Protein AF-I1CI22-F1 (afdb_monomer)

Mean predicted aligned error: 8.93 Å

InterPro domains:
  IPR000535 Major sperm protein (MSP) domain [PF00635] (3-94)
  IPR000535 Major sperm protein (MSP) domain [PS50202] (2-108)
  IPR008962 PapD-like superfamily [SSF49354] (3-97)
  IPR013783 Immunoglobulin-like fold [G3DSA:2.60.40.10] (1-105)
  IPR016763 Vesicle-associated membrane-protein-associated protein [PTHR10809] (5-94)

Sequence (108 aa):
MSVVIEPSEELLFHSPFTRLSKESLFVKNPNDHPIIFKVKTTAPKQYCVKPNAVILQPFKEEPAEDYKCKDKFLVQTAAFNNSLEQQDISSMWSFIEKSDRQSFCGCS

Radius of gyration: 17.4 Å; Cα contacts (8 Å, |Δi|>4): 126; chains: 1; bounding box: 34×31×53 Å

Nearest PDB structures (foldseek):
  6tqr-assembly4_D  TM=8.874E-01  e=1.169E-06  Homo sapiens
  1z9l-assem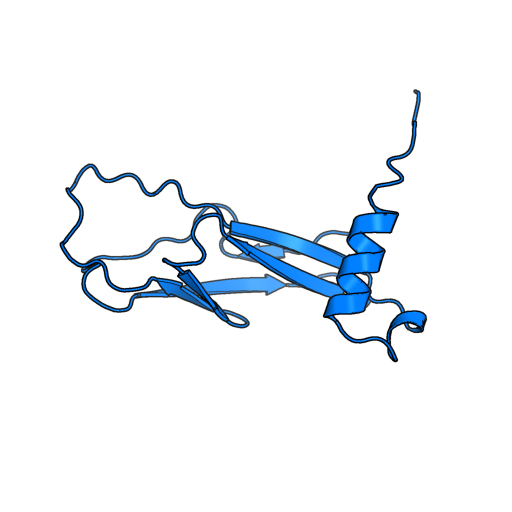bly1_A  TM=8.299E-01  e=1.607E-06  Rattus norvegicus
  2cri-assembly1_A  TM=8.459E-01  e=3.240E-06  Mus musculus
  6tqu-assembly2_B  TM=7.024E-01  e=1.899E-03  Homo sapiens
  7z4b-assembly1_DW  TM=5.643E-01  e=5.833E+00  Escherichia phage vB_EcoP_SU10

pLDDT: mean 78.14, std 14.58, range [27.53, 89.75]

Foldseek 3Di:
DDWDKPVPPDFDWDDPLQDKTKTFIDTGDPDPADKDKDKDKPCCVQWDDDVGMIIGDRDPDGDDPPDDDPMDIDIDMDTDDPVCVVPDPVVVVVVVVVVVVPDDPDDD

Se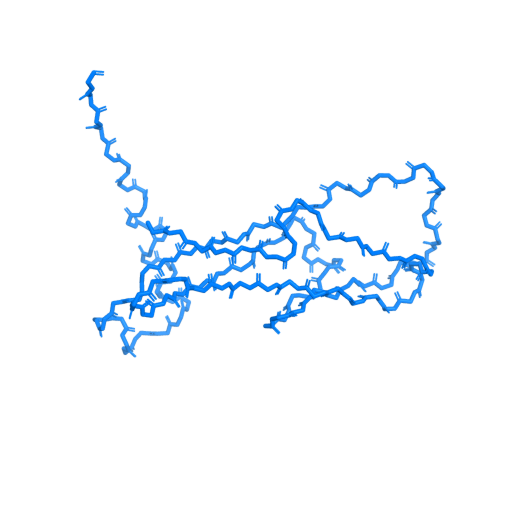condary structure (DSSP, 8-state):
---EEESSS---PPSPTTS-EEE--EEE--SSS-EEEEEEES-TTTEEEETTEEEEPPPSSPPPTT------EEEEEEE--GGGTTS-HHHHHHHHHHHTT-------

Structure (mmCIF, N/CA/C/O backbone):
data_AF-I1CI22-F1
#
_entry.id   AF-I1CI22-F1
#
loop_
_atom_site.group_PDB
_atom_site.id
_atom_site.type_symbol
_atom_site.label_atom_id
_atom_site.label_alt_id
_atom_site.label_comp_id
_atom_site.label_asym_id
_atom_site.label_entity_id
_atom_site.label_seq_id
_atom_site.pdbx_PDB_ins_code
_atom_site.Cartn_x
_atom_site.Cartn_y
_atom_site.Cartn_z
_atom_site.occupancy
_atom_site.B_iso_or_equiv
_atom_site.auth_seq_id
_atom_site.auth_comp_id
_atom_site.auth_asym_id
_atom_site.auth_atom_id
_atom_site.pdbx_PDB_model_num
ATOM 1 N N . MET A 1 1 ? -6.371 -3.269 17.067 1.00 59.38 1 MET A N 1
ATOM 2 C CA . MET A 1 1 ? -7.279 -3.062 15.917 1.00 59.38 1 MET A CA 1
ATOM 3 C C . MET A 1 1 ? -6.556 -3.540 14.678 1.00 59.38 1 MET A C 1
ATOM 5 O O . MET A 1 1 ? -5.417 -3.132 14.489 1.00 59.38 1 MET A O 1
ATOM 9 N N . SER A 1 2 ? -7.158 -4.420 13.886 1.00 71.19 2 SER A N 1
ATOM 10 C CA . SER A 1 2 ? -6.536 -4.956 12.671 1.00 71.19 2 SER A CA 1
ATOM 11 C C . SER A 1 2 ? -7.479 -4.793 11.481 1.00 71.19 2 SER A C 1
ATOM 13 O O . SER A 1 2 ? -8.701 -4.882 11.622 1.00 71.19 2 SER A O 1
ATOM 15 N N . VAL A 1 3 ? -6.898 -4.498 10.318 1.00 85.56 3 VAL A N 1
ATOM 16 C CA . VAL A 1 3 ? -7.573 -4.521 9.015 1.00 85.56 3 VAL A CA 1
ATOM 17 C C . VAL A 1 3 ? -7.171 -5.769 8.259 1.00 85.56 3 VAL A C 1
ATOM 19 O O . VAL A 1 3 ? -6.089 -6.310 8.481 1.00 85.56 3 VAL A O 1
ATOM 22 N N . VAL A 1 4 ? -8.029 -6.201 7.345 1.00 89.19 4 VAL A N 1
ATOM 23 C CA . VAL A 1 4 ? -7.706 -7.270 6.402 1.00 89.19 4 VAL A CA 1
ATOM 24 C C . VAL A 1 4 ? -7.246 -6.621 5.102 1.00 89.19 4 VAL A C 1
ATOM 26 O O . VAL A 1 4 ? -7.910 -5.713 4.600 1.00 89.19 4 VAL A O 1
ATOM 29 N N . ILE A 1 5 ? -6.096 -7.048 4.586 1.00 88.12 5 ILE A N 1
ATOM 30 C CA . ILE A 1 5 ? -5.503 -6.531 3.350 1.00 88.12 5 ILE A CA 1
ATOM 31 C C . ILE A 1 5 ? -5.477 -7.666 2.335 1.00 88.12 5 ILE A C 1
ATOM 33 O O . ILE A 1 5 ? -5.004 -8.753 2.658 1.00 88.12 5 ILE A O 1
ATOM 37 N N . GLU A 1 6 ? -5.961 -7.408 1.124 1.00 87.00 6 GLU A N 1
ATOM 38 C CA . GLU A 1 6 ? -5.937 -8.375 0.026 1.00 87.00 6 GLU A CA 1
ATOM 39 C C . GLU A 1 6 ? -5.352 -7.732 -1.242 1.00 87.00 6 GLU A C 1
ATOM 41 O O . GLU A 1 6 ? -5.855 -6.687 -1.669 1.00 87.00 6 GLU A O 1
ATOM 46 N N . PRO A 1 7 ? -4.316 -8.327 -1.862 1.00 87.25 7 PRO A N 1
ATOM 47 C CA . PRO A 1 7 ? -3.555 -9.500 -1.405 1.00 87.25 7 PRO A CA 1
ATOM 48 C C . PRO A 1 7 ? -2.700 -9.207 -0.155 1.00 87.25 7 PRO A C 1
ATOM 50 O O . PRO A 1 7 ? -2.186 -8.101 0.010 1.00 87.25 7 PRO A O 1
ATOM 53 N N . SER A 1 8 ? -2.555 -10.196 0.735 1.00 81.94 8 SER A N 1
ATOM 54 C CA . SER A 1 8 ? -1.834 -10.048 2.012 1.00 81.94 8 SER A CA 1
ATOM 55 C C . SER A 1 8 ? -0.324 -10.276 1.915 1.00 81.94 8 SER A C 1
ATOM 57 O O . SER A 1 8 ? 0.407 -9.845 2.804 1.00 81.94 8 SER A O 1
ATOM 59 N N . GLU A 1 9 ? 0.138 -10.968 0.870 1.00 82.06 9 GLU A N 1
ATOM 60 C CA . GLU A 1 9 ? 1.548 -11.345 0.699 1.00 82.06 9 GLU A CA 1
ATOM 61 C C . GLU A 1 9 ? 2.266 -10.429 -0.296 1.00 82.06 9 GLU 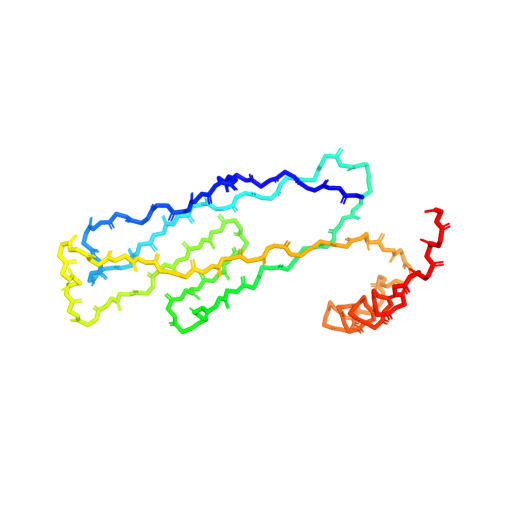A C 1
ATOM 63 O O . GLU A 1 9 ? 3.214 -9.735 0.074 1.00 82.06 9 GLU A O 1
ATOM 68 N N . GLU A 1 10 ? 1.796 -10.381 -1.546 1.00 83.94 10 GLU A N 1
ATOM 69 C CA . GLU A 1 10 ? 2.444 -9.628 -2.620 1.00 83.94 10 GLU A CA 1
ATOM 70 C C . GLU A 1 10 ? 1.454 -9.091 -3.664 1.00 83.94 10 GLU A C 1
ATOM 72 O O . GLU A 1 10 ? 0.383 -9.651 -3.888 1.00 83.94 10 GLU A O 1
ATOM 77 N N . LEU A 1 11 ? 1.832 -7.983 -4.309 1.00 86.38 11 LEU A N 1
ATOM 78 C CA . LEU A 1 11 ? 1.137 -7.417 -5.467 1.00 86.38 11 LEU A CA 1
ATOM 79 C C . LEU A 1 11 ? 1.917 -7.790 -6.729 1.00 86.38 11 LEU A C 1
ATOM 81 O O . LEU A 1 11 ? 3.052 -7.343 -6.911 1.00 86.38 11 LEU A O 1
ATOM 85 N N . LEU A 1 12 ? 1.304 -8.596 -7.594 1.00 85.81 12 LEU A N 1
ATOM 86 C CA . LEU A 1 12 ? 1.938 -9.123 -8.799 1.00 85.81 12 LEU A CA 1
ATOM 87 C C . LEU A 1 12 ? 1.608 -8.255 -10.010 1.00 85.81 12 LEU A C 1
ATOM 89 O O . LEU A 1 12 ? 0.488 -8.261 -10.507 1.00 85.81 12 LEU A O 1
ATOM 93 N N . PHE A 1 13 ? 2.606 -7.538 -10.518 1.00 85.19 13 PHE A N 1
ATOM 94 C CA . PHE A 1 13 ? 2.485 -6.794 -11.767 1.00 85.19 13 PHE A CA 1
ATOM 95 C C . PHE A 1 13 ? 2.977 -7.652 -12.929 1.00 85.19 13 PHE A C 1
ATOM 97 O O . PHE A 1 13 ? 4.080 -8.196 -12.887 1.00 85.19 13 PHE A O 1
ATOM 104 N N . HIS A 1 14 ? 2.172 -7.736 -13.983 1.00 82.31 14 HIS A N 1
ATOM 105 C CA . HIS A 1 14 ? 2.492 -8.523 -15.170 1.00 82.31 14 HIS A CA 1
ATOM 106 C C . HIS A 1 14 ? 3.164 -7.663 -16.246 1.00 82.31 14 HIS A C 1
ATOM 108 O O . HIS A 1 14 ? 2.846 -6.477 -16.396 1.00 82.31 14 HIS A O 1
ATOM 114 N N . SER A 1 15 ? 4.081 -8.275 -17.002 1.00 79.38 15 SER A N 1
ATOM 115 C CA . SER A 1 15 ? 4.691 -7.668 -18.184 1.00 79.38 15 SER A CA 1
ATOM 116 C C . SER A 1 15 ? 3.641 -7.460 -19.294 1.00 79.38 15 SER A C 1
ATOM 118 O O . SER A 1 15 ? 2.623 -8.161 -19.328 1.00 79.38 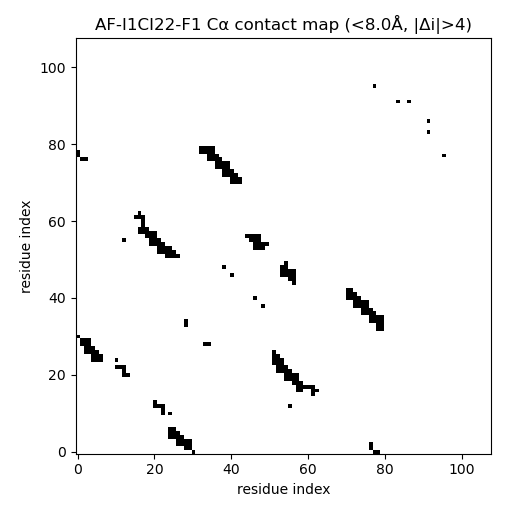15 SER A O 1
ATOM 120 N N . PRO A 1 16 ? 3.841 -6.496 -20.214 1.00 84.75 16 PRO A N 1
ATOM 121 C CA . PRO A 1 16 ? 5.023 -5.644 -20.379 1.00 84.75 16 PRO A CA 1
ATOM 122 C C . PRO A 1 16 ? 5.092 -4.478 -19.378 1.00 84.75 16 PRO A C 1
ATOM 124 O O . PRO A 1 16 ? 4.155 -3.689 -19.249 1.00 84.75 16 PRO A O 1
ATOM 127 N N . PHE A 1 17 ? 6.251 -4.306 -18.734 1.00 84.38 17 PHE A N 1
ATOM 128 C CA . PHE A 1 17 ? 6.498 -3.236 -17.747 1.00 84.38 17 PHE A CA 1
ATOM 129 C C . PHE A 1 17 ? 6.749 -1.857 -18.380 1.00 84.38 17 PHE A C 1
ATOM 131 O O . PHE A 1 17 ? 6.871 -0.845 -17.693 1.00 84.38 17 PHE A O 1
ATOM 138 N N . THR A 1 18 ? 6.794 -1.795 -19.708 1.00 85.50 18 THR A N 1
ATOM 139 C CA . THR A 1 18 ? 6.873 -0.558 -20.501 1.00 85.50 18 THR A CA 1
ATOM 140 C C . THR A 1 18 ? 5.509 0.116 -20.685 1.00 85.50 18 THR A C 1
ATOM 142 O O . THR A 1 18 ? 5.401 1.151 -21.344 1.00 85.50 18 THR A O 1
ATOM 145 N N . ARG A 1 19 ? 4.443 -0.450 -20.105 1.00 85.75 19 ARG A N 1
ATOM 146 C CA . ARG A 1 19 ? 3.088 0.110 -20.099 1.00 85.75 19 ARG A CA 1
ATOM 147 C C . ARG A 1 19 ? 2.599 0.309 -18.670 1.00 85.75 19 ARG A C 1
ATOM 149 O O . ARG A 1 19 ? 3.131 -0.262 -17.725 1.00 85.75 19 ARG A O 1
ATOM 156 N N . LEU A 1 20 ? 1.563 1.133 -18.525 1.00 85.38 20 LEU A N 1
ATOM 157 C CA . LEU A 1 20 ? 0.881 1.299 -17.246 1.00 85.38 20 LEU A CA 1
ATOM 158 C C . LEU A 1 20 ? 0.256 -0.035 -16.837 1.00 85.38 20 LEU A C 1
ATOM 160 O O . LEU A 1 20 ? -0.582 -0.570 -17.563 1.00 85.38 20 LEU A O 1
ATOM 164 N N . SER A 1 21 ? 0.646 -0.527 -15.666 1.00 88.00 21 SER A N 1
ATOM 165 C CA . SER A 1 21 ? 0.082 -1.732 -15.063 1.00 88.00 21 SER A CA 1
ATOM 166 C C . SER A 1 21 ? -0.651 -1.354 -13.781 1.00 88.00 21 SER A C 1
ATOM 168 O O . SER A 1 21 ? -0.230 -0.450 -13.053 1.00 88.00 21 SER A O 1
ATOM 170 N N . LYS A 1 22 ? -1.800 -1.978 -13.531 1.00 88.50 22 LYS A N 1
ATOM 171 C CA . LYS A 1 22 ? -2.675 -1.637 -12.409 1.00 88.50 22 LYS A CA 1
ATOM 172 C C . LYS A 1 22 ? -3.083 -2.909 -11.695 1.00 88.50 22 LYS A C 1
ATOM 174 O O . LYS A 1 22 ? -3.794 -3.720 -12.271 1.00 88.50 22 LYS A O 1
ATOM 179 N N . GLU A 1 23 ? -2.758 -2.960 -10.414 1.00 89.75 23 GLU A N 1
ATOM 180 C CA . GLU A 1 23 ? -3.182 -4.018 -9.509 1.00 89.75 23 GLU A CA 1
ATOM 181 C C . GLU A 1 23 ? -4.140 -3.468 -8.453 1.00 89.75 23 GLU A C 1
ATOM 183 O O . GLU A 1 23 ? -4.158 -2.268 -8.140 1.00 89.75 23 GLU A O 1
ATOM 188 N N . SER A 1 24 ? -4.985 -4.350 -7.926 1.00 87.88 24 SER A N 1
ATOM 189 C CA . SER A 1 24 ? -5.983 -3.987 -6.920 1.00 87.88 24 SER A CA 1
ATOM 190 C C . SER A 1 24 ? -5.467 -4.334 -5.530 1.00 87.88 24 SER A C 1
ATOM 192 O O . SER A 1 24 ? -5.047 -5.458 -5.283 1.00 87.88 24 SER A O 1
ATOM 194 N N . LEU A 1 25 ? -5.517 -3.356 -4.626 1.00 88.06 25 LEU A N 1
ATOM 195 C CA . LEU A 1 25 ? -5.205 -3.532 -3.211 1.00 88.06 25 LEU A CA 1
ATOM 196 C C . LEU A 1 25 ? -6.452 -3.167 -2.413 1.00 88.06 25 LEU A C 1
ATOM 198 O O . LEU A 1 25 ? -6.872 -2.006 -2.413 1.00 88.06 25 LEU A O 1
ATOM 202 N N . PHE A 1 26 ? -7.031 -4.150 -1.741 1.00 87.69 26 PHE A N 1
ATOM 203 C CA . PHE A 1 26 ? -8.229 -3.994 -0.934 1.00 87.69 26 PHE A CA 1
ATOM 204 C C . PHE A 1 26 ? -7.859 -3.895 0.539 1.00 87.69 26 PHE A C 1
ATOM 206 O O . PHE A 1 26 ? -7.074 -4.687 1.055 1.00 87.69 26 PHE A O 1
ATOM 213 N N . VAL A 1 27 ? -8.449 -2.917 1.224 1.00 87.12 27 VAL A N 1
ATOM 214 C CA . VAL A 1 27 ? -8.346 -2.761 2.676 1.00 87.12 27 VAL A CA 1
ATOM 215 C C . VAL A 1 27 ? -9.750 -2.885 3.242 1.00 87.12 27 VAL A C 1
ATOM 217 O O . VAL A 1 27 ? -10.605 -2.033 3.004 1.00 87.12 27 VAL A O 1
ATOM 220 N N . LYS A 1 28 ? -9.998 -3.962 3.982 1.00 89.06 28 LYS A N 1
ATOM 221 C CA . LYS A 1 28 ? -11.281 -4.248 4.615 1.00 89.06 28 LYS A CA 1
ATOM 222 C C . LYS A 1 28 ? -11.188 -3.960 6.107 1.00 89.06 28 LYS A C 1
ATOM 224 O O . LYS A 1 28 ? -10.311 -4.475 6.800 1.00 89.06 28 LYS A O 1
ATOM 229 N N . ASN A 1 29 ? -12.120 -3.150 6.599 1.00 88.62 29 ASN A N 1
ATOM 230 C CA . ASN A 1 29 ? -12.297 -2.897 8.022 1.00 88.62 2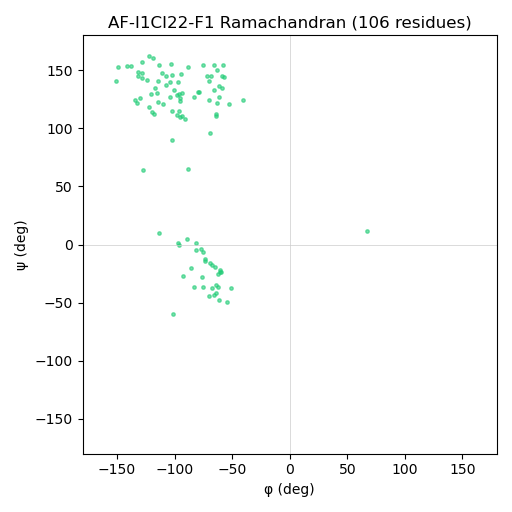9 ASN A CA 1
ATOM 231 C C . ASN A 1 29 ? -13.308 -3.905 8.602 1.00 88.62 29 ASN A C 1
ATOM 233 O O . ASN A 1 29 ? -14.492 -3.780 8.296 1.00 88.62 29 ASN A O 1
ATOM 237 N N . PRO A 1 30 ? -12.884 -4.898 9.405 1.00 88.44 30 PRO A N 1
ATOM 238 C CA . PRO A 1 30 ? -13.809 -5.807 10.082 1.00 88.44 30 PRO A CA 1
ATOM 239 C C . PRO A 1 30 ? -14.408 -5.217 11.370 1.00 88.44 30 PRO A C 1
ATOM 241 O O . PRO A 1 30 ? -15.220 -5.879 12.003 1.00 88.44 30 PRO A O 1
ATOM 244 N N . ASN A 1 31 ? -13.976 -4.026 11.796 1.00 85.38 31 ASN A N 1
ATOM 245 C CA . ASN A 1 31 ? -14.386 -3.416 13.060 1.00 85.38 31 ASN A CA 1
ATOM 246 C C . ASN A 1 31 ? -15.668 -2.582 12.880 1.00 85.38 31 ASN A C 1
ATOM 248 O O . ASN A 1 31 ? -15.887 -2.003 11.817 1.00 85.38 31 ASN A O 1
ATOM 252 N N . ASP A 1 32 ? -16.450 -2.435 13.953 1.00 85.69 32 ASP A N 1
ATOM 253 C CA . ASP A 1 32 ? -17.698 -1.647 13.963 1.00 85.69 32 ASP A CA 1
ATOM 254 C C . ASP A 1 32 ? -17.475 -0.126 13.949 1.00 85.69 32 ASP A C 1
ATOM 256 O O . ASP A 1 32 ? -18.403 0.656 13.737 1.00 85.69 32 ASP A O 1
ATOM 260 N N . HIS A 1 33 ? -16.239 0.313 14.183 1.00 84.00 33 HIS A N 1
ATOM 261 C CA . HIS A 1 33 ? -15.876 1.725 14.216 1.00 84.00 33 HIS A CA 1
ATOM 262 C C . HIS A 1 33 ? -15.168 2.153 12.929 1.00 84.00 33 HIS A C 1
ATOM 264 O O . HIS A 1 33 ? -14.394 1.369 12.363 1.00 84.00 33 HIS A O 1
ATOM 270 N N . PRO A 1 34 ? -15.381 3.404 12.474 1.00 84.62 34 PRO A N 1
ATOM 271 C CA . PRO A 1 34 ? -14.626 3.956 11.365 1.00 84.62 34 PRO A CA 1
ATOM 272 C C . PRO A 1 34 ? -13.129 3.945 11.679 1.00 84.62 34 PRO A C 1
ATOM 274 O O . PRO A 1 34 ? -12.689 4.145 12.814 1.00 84.62 34 PRO A O 1
ATOM 277 N N . ILE A 1 35 ? -12.336 3.711 10.643 1.00 85.50 35 ILE A N 1
ATOM 278 C CA . ILE A 1 35 ? -10.882 3.744 10.716 1.00 85.50 35 ILE A CA 1
ATOM 279 C C . ILE A 1 35 ? -10.351 4.646 9.618 1.00 85.50 35 ILE A C 1
ATOM 281 O O . ILE A 1 35 ? -10.979 4.825 8.573 1.00 85.50 35 ILE A O 1
ATOM 285 N N . ILE A 1 36 ? -9.148 5.149 9.834 1.00 85.69 36 ILE A N 1
ATOM 286 C CA . ILE A 1 36 ? -8.363 5.780 8.785 1.00 85.69 36 ILE A CA 1
ATOM 287 C C . ILE A 1 36 ? -7.214 4.859 8.406 1.00 85.69 36 ILE A C 1
ATOM 289 O O . ILE A 1 36 ? -6.641 4.171 9.255 1.00 85.69 36 ILE A O 1
ATOM 293 N N . PHE A 1 37 ? -6.862 4.856 7.126 1.00 86.00 37 PHE A N 1
ATOM 294 C CA . PHE A 1 37 ? -5.711 4.116 6.633 1.00 86.00 37 PHE A CA 1
ATOM 295 C C . PHE A 1 37 ? -4.846 4.990 5.727 1.00 86.00 37 PHE A C 1
ATOM 297 O O . PHE A 1 37 ? -5.332 5.897 5.050 1.00 86.00 37 PHE A O 1
ATOM 304 N N . LYS A 1 38 ? -3.542 4.722 5.737 1.00 85.88 38 LYS A N 1
ATOM 305 C CA . LYS A 1 38 ? -2.545 5.387 4.902 1.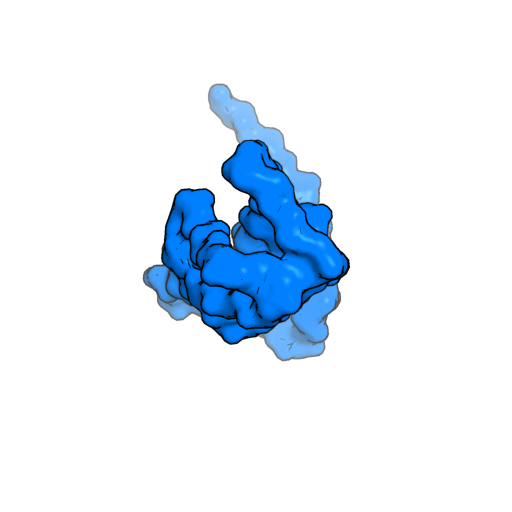00 85.88 38 LYS A CA 1
ATOM 306 C C . LYS A 1 38 ? -1.635 4.338 4.300 1.00 85.88 38 LYS A C 1
ATOM 308 O O . LYS A 1 38 ? -1.012 3.563 5.020 1.00 85.88 38 LYS A O 1
ATOM 313 N N . VAL A 1 39 ? -1.535 4.351 2.979 1.00 87.00 39 VAL A N 1
ATOM 314 C CA . VAL A 1 39 ? -0.609 3.493 2.243 1.00 87.00 39 VAL A CA 1
ATOM 315 C C . VAL A 1 39 ? 0.665 4.286 1.962 1.00 87.00 39 VAL A C 1
ATOM 317 O O . VAL A 1 39 ? 0.616 5.369 1.378 1.00 87.00 39 VAL A O 1
ATOM 320 N N . LYS A 1 40 ? 1.810 3.765 2.396 1.00 86.81 40 LYS A N 1
ATOM 321 C CA . LYS A 1 40 ? 3.152 4.275 2.089 1.00 86.81 40 LYS A CA 1
ATOM 322 C C . LYS A 1 40 ? 3.856 3.262 1.180 1.00 86.81 40 LYS A C 1
ATOM 324 O O . LYS A 1 40 ? 3.626 2.064 1.300 1.00 86.81 40 LYS A O 1
ATOM 329 N N . THR A 1 41 ? 4.713 3.730 0.280 1.00 87.75 41 THR A N 1
ATOM 330 C CA . THR A 1 41 ? 5.543 2.876 -0.587 1.00 87.75 41 THR A CA 1
ATOM 331 C C . THR A 1 41 ? 7.003 3.305 -0.492 1.00 87.75 41 THR A C 1
ATOM 333 O O . THR A 1 41 ? 7.286 4.490 -0.301 1.00 87.75 41 THR A O 1
ATOM 336 N N . THR A 1 42 ? 7.935 2.362 -0.627 1.00 88.25 42 THR A N 1
ATOM 337 C CA . THR A 1 42 ? 9.375 2.658 -0.707 1.00 88.25 42 THR A CA 1
ATOM 338 C C . THR A 1 42 ? 9.785 3.273 -2.047 1.00 88.25 42 THR A C 1
ATOM 340 O O . THR A 1 42 ? 10.870 3.842 -2.139 1.00 88.25 42 THR A O 1
ATOM 343 N N . ALA A 1 43 ? 8.921 3.210 -3.067 1.00 88.50 43 ALA A N 1
ATOM 344 C CA . ALA A 1 43 ? 9.189 3.713 -4.415 1.00 88.50 43 ALA A CA 1
ATOM 345 C C . ALA A 1 43 ? 8.078 4.665 -4.921 1.00 88.50 43 ALA A C 1
ATOM 347 O O . ALA A 1 43 ? 7.411 4.393 -5.919 1.00 88.50 43 ALA A O 1
ATOM 348 N N . PRO A 1 44 ? 7.878 5.836 -4.287 1.00 86.94 44 PRO A N 1
ATOM 349 C CA . PRO A 1 44 ? 6.772 6.751 -4.608 1.00 86.94 44 PRO A CA 1
ATOM 350 C C . PRO A 1 44 ? 6.836 7.358 -6.017 1.00 86.94 44 PRO A C 1
ATOM 352 O O . PRO A 1 44 ? 5.831 7.841 -6.524 1.00 86.94 44 PRO A O 1
ATOM 355 N N . LYS A 1 45 ? 8.010 7.347 -6.660 1.00 87.56 45 LYS A N 1
ATOM 356 C CA . LYS A 1 45 ? 8.157 7.764 -8.065 1.00 87.56 45 LYS A CA 1
ATOM 357 C C . LYS A 1 45 ? 7.655 6.700 -9.044 1.00 87.56 45 LYS A C 1
ATOM 359 O O . LYS A 1 45 ? 7.246 7.045 -10.145 1.00 87.56 45 LYS A O 1
ATOM 364 N N . GLN A 1 46 ? 7.709 5.433 -8.637 1.00 86.00 46 GLN A N 1
ATOM 365 C CA . GLN A 1 46 ? 7.388 4.282 -9.474 1.00 86.00 46 GLN A CA 1
ATOM 366 C C . GLN A 1 46 ? 5.922 3.861 -9.329 1.00 86.00 46 GLN A C 1
ATOM 368 O O . GLN A 1 46 ? 5.350 3.329 -10.274 1.00 86.00 46 GLN A O 1
ATOM 373 N N . TYR A 1 47 ? 5.290 4.137 -8.183 1.00 88.38 47 TYR A N 1
ATOM 374 C CA . TYR A 1 47 ? 3.903 3.752 -7.929 1.00 88.38 47 TYR A CA 1
ATOM 375 C C . TYR A 1 47 ? 3.012 4.952 -7.636 1.00 88.38 47 TYR A C 1
ATOM 377 O O . TYR A 1 47 ? 3.283 5.756 -6.746 1.00 88.38 47 TYR A O 1
ATOM 385 N N . CYS A 1 48 ? 1.884 5.020 -8.337 1.00 88.31 48 CYS A N 1
ATOM 3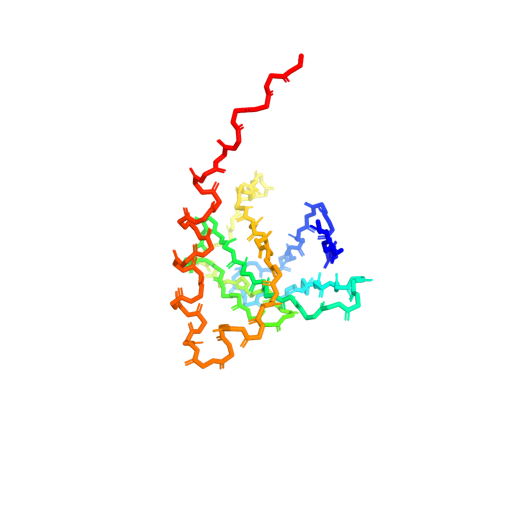86 C CA . CYS A 1 48 ? 0.768 5.877 -7.973 1.00 88.31 48 CYS A CA 1
ATOM 387 C C . CYS A 1 48 ? -0.250 5.047 -7.188 1.00 88.31 48 CYS A C 1
ATOM 389 O O . CYS A 1 48 ? -0.851 4.114 -7.720 1.00 88.31 48 CYS A O 1
ATOM 391 N N . VAL A 1 49 ? -0.446 5.388 -5.915 1.00 83.69 49 VAL A N 1
ATOM 392 C CA . VAL A 1 49 ? -1.443 4.735 -5.063 1.00 83.69 49 VAL A CA 1
ATOM 393 C C . VAL A 1 49 ? -2.733 5.549 -5.087 1.00 83.69 49 VAL A C 1
ATOM 395 O O . VAL A 1 49 ? -2.731 6.747 -4.807 1.00 83.69 49 VAL A O 1
ATOM 398 N N . LYS A 1 50 ? -3.839 4.890 -5.424 1.00 82.19 50 LYS A N 1
ATOM 399 C CA . LYS A 1 50 ? -5.203 5.423 -5.383 1.00 82.19 50 LYS A CA 1
ATOM 400 C C . LYS A 1 50 ? -6.042 4.598 -4.403 1.00 82.19 50 LYS A C 1
ATOM 402 O O . LYS A 1 50 ? -5.685 3.456 -4.109 1.00 82.19 50 LYS A O 1
ATOM 407 N N . PRO A 1 51 ? -7.176 5.129 -3.915 1.00 73.31 51 PRO A N 1
ATOM 408 C CA . PRO A 1 51 ? -8.135 4.316 -3.178 1.00 73.31 51 PRO A CA 1
ATOM 409 C C . PRO A 1 51 ? -8.493 3.070 -4.004 1.00 73.31 51 PRO A C 1
ATOM 411 O O . PRO A 1 51 ? -8.945 3.196 -5.143 1.00 73.31 51 PRO A O 1
ATOM 414 N N . ASN A 1 52 ? -8.239 1.885 -3.445 1.00 76.19 52 ASN A N 1
ATOM 415 C CA . ASN A 1 52 ? -8.468 0.563 -4.047 1.00 76.19 52 ASN A CA 1
ATOM 416 C C . ASN A 1 52 ? -7.593 0.183 -5.261 1.00 76.19 52 ASN A C 1
ATOM 418 O O . ASN A 1 52 ? -7.895 -0.797 -5.939 1.00 76.19 52 ASN A O 1
ATOM 422 N N . ALA A 1 53 ? -6.532 0.931 -5.583 1.00 82.50 53 ALA A N 1
ATOM 423 C CA . ALA A 1 53 ? -5.674 0.593 -6.719 1.00 82.50 53 ALA A CA 1
ATOM 424 C C . ALA A 1 53 ? -4.226 1.053 -6.549 1.00 82.50 53 ALA A C 1
ATOM 426 O O . ALA A 1 53 ? -3.959 2.182 -6.140 1.00 82.50 53 ALA A O 1
ATOM 427 N N . VAL A 1 54 ? -3.294 0.209 -6.978 1.00 85.31 54 VAL A N 1
ATOM 428 C CA . VAL A 1 54 ? -1.875 0.540 -7.094 1.00 85.31 54 VAL A CA 1
ATOM 429 C C . VAL A 1 54 ? -1.503 0.505 -8.569 1.00 85.31 54 VAL A C 1
ATOM 431 O O . VAL A 1 54 ? -1.713 -0.489 -9.257 1.00 85.31 54 VAL A O 1
ATOM 434 N N . ILE A 1 55 ? -0.983 1.619 -9.070 1.00 87.94 55 ILE A N 1
ATOM 435 C CA . ILE A 1 55 ? -0.613 1.782 -10.473 1.00 87.94 55 ILE A CA 1
ATOM 436 C C . ILE A 1 55 ? 0.905 1.848 -10.553 1.00 87.94 55 ILE A C 1
ATOM 438 O O . ILE A 1 55 ? 1.515 2.744 -9.968 1.00 87.94 55 ILE A O 1
ATOM 442 N N . LEU A 1 56 ? 1.494 0.924 -11.299 1.00 88.56 56 LEU A N 1
ATOM 443 C CA . LEU A 1 56 ? 2.905 0.913 -11.643 1.00 88.56 56 LEU A CA 1
ATOM 444 C C . LEU A 1 56 ? 3.142 1.818 -12.857 1.00 88.56 56 LEU A C 1
ATOM 446 O O . LEU A 1 56 ? 2.479 1.688 -13.890 1.00 88.56 56 LEU A O 1
ATOM 450 N N . GLN A 1 57 ? 4.085 2.746 -12.717 1.00 88.50 57 GLN A N 1
ATOM 451 C CA . GLN A 1 57 ? 4.521 3.614 -13.803 1.00 88.50 57 GLN A CA 1
ATOM 452 C C . GLN A 1 57 ? 5.342 2.821 -14.829 1.00 88.50 57 GLN A C 1
AT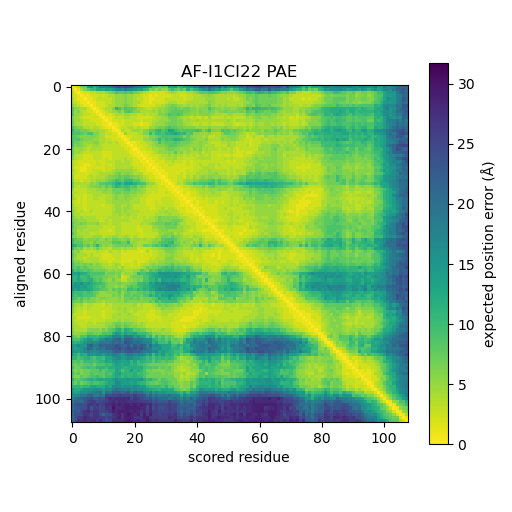OM 454 O O . GLN A 1 57 ? 6.103 1.932 -14.437 1.00 88.50 57 GLN A O 1
ATOM 459 N N . PRO A 1 58 ? 5.235 3.160 -16.125 1.00 87.75 58 PRO A N 1
ATOM 460 C CA . PRO A 1 58 ? 6.025 2.519 -17.164 1.00 87.75 58 PRO A CA 1
ATOM 461 C C . PRO A 1 58 ? 7.523 2.691 -16.917 1.00 87.75 58 PRO A C 1
ATOM 463 O O . PRO A 1 58 ? 7.998 3.797 -16.641 1.00 87.75 58 PRO A O 1
ATOM 466 N N . PHE A 1 59 ? 8.278 1.611 -17.070 1.00 84.94 59 PHE A N 1
ATOM 467 C CA . PHE A 1 59 ? 9.732 1.681 -17.131 1.00 84.94 59 PHE A CA 1
ATOM 468 C C . PHE A 1 59 ? 10.185 2.218 -18.493 1.00 84.94 59 PHE A C 1
ATOM 470 O O . PHE A 1 59 ? 9.481 2.096 -19.497 1.00 84.94 59 PHE A O 1
ATOM 477 N N . LYS A 1 60 ? 11.379 2.822 -18.527 1.00 83.50 60 LYS A N 1
ATOM 478 C CA . LYS A 1 60 ? 11.991 3.303 -19.778 1.00 83.50 60 LYS A CA 1
ATOM 479 C C . LYS A 1 60 ? 12.386 2.154 -20.703 1.00 83.50 60 LYS A C 1
ATOM 481 O O . LYS A 1 60 ? 12.259 2.278 -21.914 1.00 83.50 60 LYS A O 1
ATOM 486 N N . GLU A 1 61 ? 12.859 1.066 -20.113 1.00 83.06 61 GLU A N 1
ATOM 487 C CA . GLU A 1 61 ? 13.310 -0.148 -20.784 1.00 83.06 61 GLU A CA 1
ATOM 488 C C . GLU A 1 61 ? 12.778 -1.346 -19.997 1.00 83.06 61 GLU A C 1
ATOM 490 O O . GLU A 1 61 ? 12.491 -1.231 -18.800 1.00 83.06 61 GLU A O 1
ATOM 495 N N . GLU A 1 62 ? 12.596 -2.478 -20.672 1.00 80.81 62 GLU A N 1
ATOM 496 C CA . GLU A 1 62 ? 12.086 -3.687 -20.034 1.00 80.81 62 GLU A CA 1
ATOM 497 C C . GLU A 1 62 ? 13.156 -4.256 -19.085 1.00 80.81 62 GLU A C 1
ATOM 499 O O . GLU A 1 62 ? 14.301 -4.446 -19.505 1.00 80.81 62 GLU A O 1
ATOM 504 N N . PRO A 1 63 ? 12.836 -4.462 -17.795 1.00 81.06 63 PRO A N 1
ATOM 505 C CA . PRO A 1 63 ? 13.796 -5.020 -16.855 1.00 81.06 63 PRO A CA 1
ATOM 506 C C . PRO A 1 63 ? 14.200 -6.444 -17.266 1.00 81.06 63 PRO A C 1
ATOM 508 O O . PRO A 1 63 ? 13.411 -7.173 -17.865 1.00 81.06 63 PRO A O 1
ATOM 511 N N . ALA A 1 64 ? 15.435 -6.832 -16.935 1.00 82.44 64 ALA A N 1
ATOM 512 C CA . ALA A 1 64 ? 15.958 -8.168 -17.220 1.00 82.44 64 ALA A CA 1
ATOM 513 C C . ALA A 1 64 ? 15.095 -9.273 -16.577 1.00 82.44 64 ALA A C 1
ATOM 515 O O . ALA A 1 64 ? 14.437 -9.038 -15.564 1.00 82.44 64 ALA A O 1
ATOM 516 N N . GLU A 1 65 ? 15.118 -10.486 -17.137 1.00 75.75 65 GLU A N 1
ATOM 517 C CA . GLU A 1 65 ? 14.288 -11.614 -16.673 1.00 75.75 65 GLU A CA 1
ATOM 518 C C . GLU A 1 65 ? 14.557 -12.009 -15.207 1.00 75.75 65 GLU A C 1
ATOM 520 O O . GLU A 1 65 ? 13.683 -12.549 -14.532 1.00 75.75 65 GLU A O 1
ATOM 525 N N . ASP A 1 66 ? 15.743 -11.699 -14.678 1.00 77.38 66 ASP A N 1
ATOM 526 C CA . ASP A 1 66 ? 16.137 -11.923 -13.285 1.00 77.38 66 ASP A CA 1
ATOM 527 C C . ASP A 1 66 ? 15.810 -10.745 -12.343 1.00 77.38 66 ASP A C 1
ATOM 529 O O . ASP A 1 66 ? 16.146 -10.778 -11.152 1.00 77.38 66 ASP A O 1
ATOM 533 N N . TYR A 1 67 ? 15.138 -9.703 -12.842 1.00 80.19 67 TYR A N 1
ATOM 534 C CA . TYR A 1 67 ? 14.802 -8.521 -12.059 1.00 80.19 67 TYR A CA 1
ATOM 535 C C . TYR A 1 67 ? 13.840 -8.857 -10.916 1.00 80.19 67 TYR A C 1
ATOM 537 O O . TYR A 1 67 ? 12.652 -9.122 -11.100 1.00 80.19 67 TYR A O 1
ATOM 545 N N . LYS A 1 68 ? 14.355 -8.776 -9.687 1.00 74.44 68 LYS A N 1
ATOM 546 C CA . LYS A 1 68 ? 13.556 -8.906 -8.467 1.00 74.44 68 LYS A CA 1
ATOM 547 C C . LYS A 1 68 ? 13.113 -7.536 -7.984 1.00 74.44 68 LYS A C 1
ATOM 549 O O . LYS A 1 68 ? 13.928 -6.765 -7.469 1.00 74.44 68 LYS A O 1
ATOM 554 N N . CYS A 1 69 ? 11.815 -7.271 -8.084 1.00 79.38 69 CYS A N 1
ATOM 555 C CA . CYS A 1 69 ? 11.206 -6.120 -7.434 1.00 79.38 69 CYS A CA 1
ATOM 556 C C . CYS A 1 69 ? 11.391 -6.232 -5.910 1.00 79.38 69 CYS A C 1
ATOM 558 O O . CYS A 1 69 ? 11.082 -7.259 -5.308 1.00 79.38 69 CYS A O 1
ATOM 560 N N . LYS A 1 70 ? 11.943 -5.188 -5.284 1.00 83.00 70 LYS A N 1
ATOM 561 C CA . LYS A 1 70 ? 12.155 -5.105 -3.823 1.00 83.00 70 LYS A CA 1
ATOM 562 C C . LYS A 1 70 ? 11.300 -4.017 -3.179 1.00 83.00 70 LYS A C 1
ATOM 564 O O . LYS A 1 70 ? 11.520 -3.669 -2.016 1.00 83.00 70 LYS A O 1
ATOM 569 N N . ASP A 1 71 ? 10.373 -3.456 -3.947 1.00 87.44 71 ASP A N 1
ATOM 570 C CA . ASP A 1 71 ? 9.513 -2.381 -3.491 1.00 87.44 71 ASP A CA 1
ATOM 571 C C . ASP A 1 71 ? 8.515 -2.911 -2.470 1.00 87.44 71 ASP A C 1
ATOM 573 O O . ASP A 1 71 ? 7.999 -4.021 -2.587 1.00 87.44 71 ASP A O 1
ATOM 577 N N . LYS A 1 72 ? 8.261 -2.115 -1.433 1.00 87.25 72 LYS A N 1
ATOM 578 C CA . LYS A 1 72 ? 7.386 -2.500 -0.329 1.00 87.25 72 LYS A CA 1
ATOM 579 C C . LYS A 1 72 ? 6.274 -1.488 -0.168 1.00 87.25 72 LYS A C 1
ATOM 581 O O . LYS A 1 72 ? 6.502 -0.278 -0.252 1.00 87.25 72 LYS A O 1
ATOM 586 N N . PHE A 1 73 ? 5.092 -2.003 0.135 1.00 87.38 73 PHE A N 1
ATOM 587 C CA . PHE A 1 73 ? 3.939 -1.220 0.545 1.00 87.38 73 PHE A CA 1
ATOM 588 C C . PHE A 1 73 ? 3.701 -1.428 2.035 1.00 87.38 73 PHE A C 1
ATOM 590 O O . PHE A 1 73 ? 3.795 -2.539 2.546 1.00 87.38 73 PHE A O 1
ATOM 597 N N . LEU A 1 74 ? 3.407 -0.339 2.734 1.00 87.25 74 LEU A N 1
ATOM 598 C CA . LEU A 1 74 ? 3.057 -0.336 4.144 1.00 87.25 74 LEU A CA 1
ATOM 599 C C . LEU A 1 74 ? 1.677 0.293 4.289 1.00 87.25 74 LEU A C 1
ATOM 601 O O . LEU A 1 74 ? 1.499 1.467 3.965 1.00 87.25 74 LEU A O 1
ATOM 605 N N . VAL A 1 75 ? 0.717 -0.469 4.804 1.00 87.00 75 VAL A N 1
ATOM 606 C CA . VAL A 1 75 ? -0.606 0.042 5.168 1.00 87.00 75 VAL A CA 1
ATOM 607 C C . VAL A 1 75 ? -0.604 0.320 6.667 1.00 87.00 75 VAL A C 1
ATOM 609 O O . VAL A 1 75 ? -0.513 -0.597 7.476 1.00 87.00 75 VAL A O 1
ATOM 612 N N . GLN A 1 76 ? -0.672 1.595 7.039 1.00 86.81 76 GLN A N 1
ATOM 613 C CA . GLN A 1 76 ? -0.852 2.021 8.425 1.00 86.81 76 GLN A CA 1
ATOM 614 C C . GLN A 1 76 ? -2.325 2.311 8.674 1.00 86.81 76 GLN A C 1
ATOM 616 O O . GLN A 1 76 ? -2.984 2.914 7.828 1.00 86.81 76 GLN A O 1
ATOM 621 N N . THR A 1 77 ? -2.828 1.926 9.841 1.00 86.19 77 THR A N 1
ATOM 622 C CA . THR A 1 77 ? -4.231 2.120 10.217 1.00 86.19 77 THR A CA 1
ATOM 623 C C . THR A 1 77 ? -4.349 2.711 11.604 1.00 86.19 77 THR A C 1
ATOM 625 O O . THR A 1 77 ? -3.565 2.362 12.482 1.00 86.19 77 THR A O 1
ATOM 628 N N . ALA A 1 78 ? -5.352 3.554 11.813 1.00 84.31 78 ALA A N 1
ATOM 629 C CA . ALA A 1 78 ? -5.668 4.114 13.11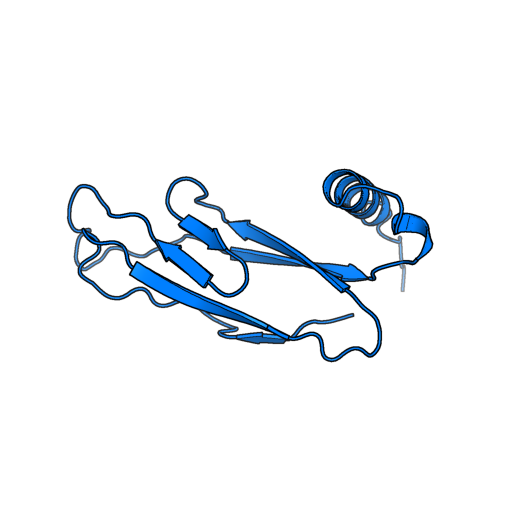8 1.00 84.31 78 ALA A CA 1
ATOM 630 C C . ALA A 1 78 ? -7.182 4.203 13.320 1.00 84.31 78 ALA A C 1
ATOM 632 O O . ALA A 1 78 ? -7.945 4.307 12.355 1.00 84.31 78 ALA A O 1
ATOM 633 N N . ALA A 1 79 ? -7.605 4.163 14.583 1.00 81.50 79 ALA A N 1
ATOM 634 C CA . ALA A 1 79 ? -8.993 4.402 14.955 1.00 81.50 79 ALA A CA 1
ATOM 635 C C . ALA A 1 79 ? -9.402 5.819 14.546 1.00 81.50 79 ALA A C 1
ATOM 637 O O . ALA A 1 79 ? -8.656 6.771 14.788 1.00 81.50 79 ALA A O 1
ATOM 638 N N . PHE A 1 80 ? -10.588 5.967 13.967 1.00 79.94 80 PHE A N 1
ATOM 639 C CA . PHE A 1 80 ? -11.190 7.284 13.827 1.00 79.94 80 PHE A CA 1
ATOM 640 C C . PHE A 1 80 ? -11.830 7.679 15.163 1.00 79.94 80 PHE A C 1
ATOM 642 O O . PHE A 1 80 ? -12.569 6.900 15.761 1.00 79.94 80 PHE A O 1
ATOM 649 N N . ASN A 1 81 ? -11.545 8.884 15.643 1.00 74.19 81 ASN A N 1
ATOM 650 C CA . ASN A 1 81 ? -12.149 9.467 16.837 1.00 74.19 81 ASN A CA 1
ATOM 651 C C . ASN A 1 81 ? -12.944 10.720 16.450 1.00 74.19 81 ASN A C 1
ATOM 653 O O . ASN A 1 81 ? -12.451 11.596 15.745 1.00 74.19 81 ASN A O 1
ATOM 657 N N . ASN A 1 82 ? -14.162 10.847 16.976 1.00 66.56 82 ASN A N 1
ATOM 658 C CA . ASN A 1 82 ? -15.055 11.969 16.662 1.00 66.56 82 ASN A CA 1
ATOM 659 C C . ASN A 1 82 ? -14.455 13.338 17.045 1.00 66.56 82 ASN A C 1
ATOM 661 O O . ASN A 1 82 ? -14.818 14.361 16.479 1.00 66.56 82 ASN A O 1
ATOM 665 N N . SER A 1 83 ? -13.488 13.382 17.968 1.00 64.06 83 SER A N 1
ATOM 666 C CA . SER A 1 83 ? -12.757 14.611 18.313 1.00 64.06 83 SER A CA 1
ATOM 667 C C . SER A 1 83 ? -11.847 15.129 17.189 1.00 64.06 83 SER A C 1
ATOM 669 O O . SER A 1 83 ? -11.437 16.286 17.234 1.00 64.06 83 SER A O 1
ATOM 671 N N . LEU A 1 84 ? -11.513 14.297 16.196 1.00 61.22 84 LEU A N 1
ATOM 672 C CA . LEU A 1 84 ? -10.741 14.685 15.013 1.00 61.22 84 LEU A CA 1
ATOM 673 C C . LEU A 1 84 ? -11.622 14.999 13.796 1.00 61.22 84 LEU A C 1
ATOM 675 O O . LEU A 1 84 ? -11.088 15.353 12.752 1.00 61.22 84 LEU A O 1
ATOM 679 N N . GLU A 1 85 ? -12.948 14.926 13.919 1.00 63.25 85 GLU A N 1
ATOM 680 C CA . GLU A 1 85 ? -13.886 15.141 12.807 1.00 63.25 85 GLU A CA 1
ATOM 681 C C . GLU A 1 85 ? -13.775 16.551 12.189 1.00 63.25 85 GLU A C 1
ATOM 683 O O . GLU A 1 85 ? -14.080 16.746 11.017 1.00 63.25 85 GLU A O 1
ATOM 688 N N . GLN A 1 86 ? -13.268 17.526 12.953 1.00 64.81 86 GLN A N 1
ATOM 689 C CA . GLN A 1 86 ? -13.034 18.905 12.502 1.00 64.81 86 GLN A CA 1
ATOM 690 C C . GLN A 1 86 ? -11.591 19.184 12.043 1.00 64.81 86 GLN A C 1
ATOM 692 O O . GLN A 1 86 ? -11.272 20.315 11.685 1.00 64.81 86 GLN A O 1
ATOM 697 N N . GLN A 1 87 ? -10.699 18.192 12.092 1.00 67.06 87 GLN A N 1
ATOM 698 C CA . GLN A 1 87 ? -9.288 18.343 11.733 1.00 67.06 87 GLN A CA 1
ATOM 699 C C . GLN A 1 87 ? -9.024 17.720 10.360 1.00 67.06 87 GLN A C 1
ATOM 701 O O . GLN A 1 87 ? -9.494 16.626 10.059 1.00 67.06 87 GLN A O 1
ATOM 706 N N . ASP A 1 88 ? -8.206 18.374 9.538 1.00 76.12 88 ASP A N 1
ATOM 707 C CA . ASP A 1 88 ? -7.737 17.790 8.283 1.00 76.12 88 ASP A CA 1
ATOM 708 C C . ASP A 1 88 ? -7.006 16.457 8.504 1.00 76.12 88 ASP A C 1
ATOM 710 O O . ASP A 1 88 ? -6.216 16.302 9.441 1.00 76.12 88 ASP A O 1
ATOM 714 N N . ILE A 1 89 ? -7.175 15.519 7.564 1.00 76.25 89 ILE A N 1
ATOM 715 C CA . ILE A 1 89 ? -6.554 14.180 7.588 1.00 76.25 89 ILE A CA 1
ATOM 716 C C . ILE A 1 89 ? -5.032 14.262 7.819 1.00 76.25 89 ILE A C 1
ATOM 718 O O . ILE A 1 89 ? -4.456 13.437 8.529 1.00 76.25 89 ILE A O 1
ATOM 722 N N . SER A 1 90 ? -4.359 15.270 7.253 1.00 76.94 90 SER A N 1
ATOM 723 C CA . SER A 1 90 ? -2.917 15.489 7.450 1.00 76.94 90 SER A CA 1
ATOM 724 C C . SER A 1 90 ? -2.558 15.805 8.909 1.00 76.94 90 SER A C 1
ATOM 726 O O . SER A 1 90 ? -1.577 15.278 9.446 1.00 76.94 90 SER A O 1
ATOM 728 N N . SER A 1 91 ? -3.363 16.641 9.566 1.00 78.25 91 SER A N 1
ATOM 729 C CA . SER A 1 91 ? -3.208 16.973 10.983 1.00 78.25 91 SER A CA 1
ATOM 730 C C . SER A 1 91 ? -3.466 15.741 11.845 1.00 78.25 91 SER A C 1
ATOM 732 O O . SER A 1 91 ? -2.655 15.434 12.716 1.00 78.25 91 SER A O 1
ATOM 734 N N . MET A 1 92 ? -4.512 14.965 11.534 1.00 78.19 92 MET A N 1
ATOM 735 C CA . MET A 1 92 ? -4.832 13.711 12.228 1.00 78.19 92 MET A CA 1
ATOM 736 C C . MET A 1 92 ? -3.652 12.730 12.242 1.00 78.19 92 MET A C 1
ATOM 738 O O . MET A 1 92 ? -3.268 12.243 13.305 1.00 78.19 92 MET A O 1
ATOM 742 N N . TRP A 1 93 ? -3.025 12.476 11.086 1.00 79.69 93 TRP A N 1
ATOM 743 C CA . TRP A 1 93 ? -1.857 11.588 11.010 1.00 79.69 93 TRP A CA 1
ATOM 744 C C . TRP A 1 93 ? -0.671 12.106 11.820 1.00 79.69 93 TRP A C 1
ATOM 746 O O . TRP A 1 93 ? 0.012 11.312 12.459 1.00 79.69 93 TRP A O 1
ATOM 756 N N . SER A 1 94 ? -0.466 13.424 11.855 1.00 78.44 94 SER A N 1
ATOM 757 C CA . SER A 1 94 ? 0.588 14.036 12.670 1.00 78.44 94 SER A CA 1
ATOM 758 C C . SER A 1 94 ? 0.357 13.812 14.170 1.00 78.44 94 SER A C 1
ATOM 760 O O . SER A 1 94 ? 1.318 13.639 14.918 1.00 78.44 94 SER A O 1
ATOM 762 N N . PHE A 1 95 ? -0.903 13.800 14.622 1.00 73.12 95 PHE A N 1
ATOM 763 C CA . PHE A 1 95 ? -1.253 13.451 16.002 1.00 73.12 95 PHE A CA 1
ATOM 764 C C . PHE A 1 95 ? -1.041 11.964 16.283 1.00 73.12 95 PHE A C 1
ATOM 766 O O . PHE A 1 95 ? -0.432 11.629 17.295 1.00 73.12 95 PHE A O 1
ATOM 773 N N . ILE A 1 96 ? -1.467 11.080 15.378 1.00 75.75 96 ILE A N 1
ATOM 774 C CA . ILE A 1 96 ? -1.288 9.628 15.520 1.00 75.75 96 ILE A CA 1
ATOM 775 C C . ILE A 1 96 ? 0.199 9.263 15.575 1.00 75.75 96 ILE A C 1
ATOM 777 O O . ILE A 1 96 ? 0.617 8.577 16.500 1.00 75.75 96 ILE A O 1
ATOM 781 N N . GLU A 1 97 ? 1.022 9.787 14.659 1.00 73.94 97 GLU A N 1
ATOM 782 C CA . GLU A 1 97 ? 2.474 9.543 14.633 1.00 73.94 97 GLU A CA 1
ATOM 783 C C . GLU A 1 97 ? 3.185 10.074 15.900 1.00 73.94 97 GLU A C 1
ATOM 785 O O . GLU A 1 97 ? 4.235 9.559 16.286 1.00 73.94 97 GLU A O 1
ATOM 790 N N . LYS A 1 98 ? 2.617 11.081 16.582 1.00 66.62 98 LYS A N 1
ATOM 791 C CA . LYS A 1 98 ? 3.109 11.572 17.882 1.00 66.62 98 LYS A CA 1
ATOM 792 C C . LYS A 1 98 ? 2.611 10.740 19.066 1.00 66.62 98 LYS A C 1
ATOM 794 O O . LYS A 1 98 ? 3.370 10.559 20.013 1.00 66.62 98 LYS A O 1
ATOM 799 N N . SER A 1 99 ? 1.373 10.250 19.022 1.00 58.31 99 SER A N 1
ATOM 800 C CA . SER A 1 99 ? 0.774 9.461 20.105 1.00 58.31 99 SER A CA 1
ATOM 801 C C . SER A 1 99 ? 1.324 8.034 20.145 1.00 58.31 99 SER A C 1
ATOM 803 O O . SER A 1 99 ? 1.590 7.518 21.223 1.00 58.31 99 SER A O 1
ATOM 805 N N . ASP A 1 100 ? 1.595 7.431 18.984 1.00 53.00 100 ASP A N 1
ATOM 806 C CA . ASP A 1 100 ? 2.217 6.101 18.866 1.00 53.00 100 ASP A CA 1
ATOM 807 C C . ASP A 1 100 ? 3.701 6.106 19.304 1.00 53.00 100 ASP A C 1
ATOM 809 O O . ASP A 1 100 ? 4.284 5.075 19.628 1.00 53.00 100 ASP A O 1
ATOM 813 N N . ARG A 1 101 ? 4.313 7.298 19.404 1.00 44.44 101 ARG A N 1
ATOM 814 C CA . ARG A 1 101 ? 5.639 7.513 20.010 1.00 44.44 101 ARG A CA 1
ATOM 815 C C . ARG A 1 101 ? 5.643 7.459 21.544 1.00 44.44 101 ARG A C 1
ATOM 817 O O . ARG A 1 101 ? 6.724 7.467 22.128 1.00 44.44 101 ARG A O 1
ATOM 824 N N . GLN A 1 102 ? 4.485 7.360 22.201 1.00 33.88 102 GLN A N 1
ATOM 825 C CA . GLN A 1 102 ? 4.389 6.885 23.585 1.00 33.88 102 GLN A CA 1
ATOM 826 C C . GLN A 1 102 ? 4.252 5.359 23.583 1.00 33.88 102 GLN A C 1
ATOM 828 O O . GLN A 1 102 ? 3.241 4.791 23.987 1.00 33.88 102 GLN A O 1
ATOM 833 N N . SER A 1 103 ? 5.292 4.671 23.117 1.00 34.62 103 SER A N 1
ATOM 834 C CA . SER A 1 103 ? 5.421 3.241 23.362 1.00 34.62 103 SER A CA 1
ATOM 835 C C . SER A 1 103 ? 5.581 3.020 24.866 1.00 34.62 103 SER A C 1
ATOM 837 O O . SER A 1 103 ? 6.572 3.426 25.475 1.00 34.62 103 SER A O 1
ATOM 839 N N . PHE A 1 104 ? 4.552 2.401 25.434 1.00 33.31 104 PHE A N 1
ATOM 840 C CA . PHE A 1 104 ? 4.484 1.817 26.762 1.00 33.31 104 PHE A CA 1
ATOM 841 C C . PHE A 1 104 ? 5.781 1.072 27.120 1.00 33.31 104 PHE A C 1
ATOM 843 O O . PHE A 1 104 ? 6.161 0.117 26.444 1.00 33.31 104 PHE A O 1
ATOM 850 N N . CYS A 1 105 ? 6.409 1.441 28.241 1.00 34.50 105 CYS A N 1
ATOM 851 C CA . CYS A 1 105 ? 7.195 0.491 29.023 1.00 34.50 105 CYS A CA 1
ATOM 852 C C . CYS A 1 105 ? 6.211 -0.500 29.653 1.00 34.50 105 CYS A C 1
ATOM 854 O O . CYS A 1 105 ? 5.610 -0.212 30.685 1.00 34.50 105 CYS A O 1
ATOM 856 N N . GLY A 1 106 ? 6.008 -1.644 29.008 1.00 30.50 106 GLY A N 1
ATOM 857 C CA . GLY A 1 106 ? 5.333 -2.790 29.600 1.00 30.50 106 GLY A CA 1
ATOM 858 C C . GLY A 1 106 ? 6.370 -3.822 30.008 1.00 30.50 106 GLY A C 1
ATOM 859 O O . GLY A 1 106 ? 6.734 -4.667 29.199 1.00 30.50 106 GLY A O 1
ATOM 860 N N . CYS A 1 107 ? 6.863 -3.737 31.244 1.00 27.53 107 CYS A N 1
ATOM 861 C CA . CYS A 1 107 ? 7.503 -4.879 31.885 1.00 27.53 107 CYS A CA 1
ATOM 862 C C . CYS A 1 107 ? 6.452 -5.975 32.112 1.00 27.53 107 CYS A C 1
ATOM 864 O O . CYS A 1 107 ? 5.386 -5.712 32.674 1.00 27.53 107 CYS A O 1
ATOM 866 N N . SER A 1 108 ? 6.783 -7.208 31.749 1.00 35.38 108 SER A N 1
ATOM 867 C CA . SER A 1 108 ? 6.434 -8.415 32.506 1.00 35.38 108 SER A CA 1
ATOM 868 C C . SER A 1 108 ? 7.562 -9.415 32.341 1.00 35.38 108 SER A C 1
ATOM 870 O O . SER A 1 108 ? 8.036 -9.556 31.193 1.00 35.38 108 SER A O 1
#

Organism: Rhizopus delemar (strain RA 99-880 / ATCC MYA-4621 / FGSC 9543 / NRRL 43880) (NCBI:txid246409)

Solvent-accessible surface area (backbone atoms only — not comparable to full-atom values): 7067 Å² total; per-residue (Å²): 140,75,68,48,52,42,63,76,87,66,87,82,81,66,81,68,49,59,39,80,38,78,46,68,45,45,80,44,74,83,57,97,62,65,65,47,74,48,80,46,56,78,44,66,90,47,40,53,79,50,95,59,30,40,30,41,55,51,40,97,60,74,73,60,98,82,65,73,86,81,76,48,76,44,78,46,75,45,80,60,54,80,90,49,73,88,50,56,70,73,57,51,51,55,50,48,66,56,54,66,68,64,69,75,89,74,87,129